Protein AF-A0A131YQS1-F1 (afdb_monomer_lite)

Radius of gyration: 19.89 Å; chains: 1; bounding box: 66×22×35 Å

Organism: Rhipicephalus appendiculatus (NCBI:txid34631)

Structure (mmCIF, N/CA/C/O backbone):
data_AF-A0A131YQS1-F1
#
_entry.id   AF-A0A131YQS1-F1
#
loop_
_atom_site.group_PDB
_atom_site.id
_atom_site.type_symbol
_atom_site.label_atom_id
_atom_site.label_alt_id
_atom_site.label_comp_id
_atom_site.label_asym_id
_atom_site.label_entity_id
_atom_site.label_seq_id
_atom_site.pdbx_PDB_ins_code
_atom_site.Cartn_x
_atom_site.Cartn_y
_atom_site.Cartn_z
_atom_site.occupancy
_atom_site.B_iso_or_equiv
_atom_site.auth_seq_id
_atom_site.auth_comp_id
_atom_site.auth_asym_id
_atom_site.auth_atom_id
_atom_site.pdbx_PDB_model_num
ATOM 1 N N . MET A 1 1 ? -52.510 1.192 22.417 1.00 39.47 1 MET A N 1
ATOM 2 C CA . MET A 1 1 ? -51.645 0.544 21.400 1.00 39.47 1 MET A CA 1
ATOM 3 C C . MET A 1 1 ? -51.397 1.572 20.304 1.00 39.47 1 MET A C 1
ATOM 5 O O . MET A 1 1 ? -52.367 2.111 19.820 1.00 39.47 1 MET A O 1
ATOM 9 N N . ARG A 1 2 ? -50.193 1.956 19.895 1.00 47.47 2 ARG A N 1
ATOM 10 C CA . ARG A 1 2 ? -48.856 1.413 20.133 1.00 47.47 2 ARG A CA 1
ATOM 11 C C . ARG A 1 2 ? -47.860 2.555 19.869 1.00 47.47 2 ARG A C 1
ATOM 13 O O . ARG A 1 2 ? -47.534 2.831 18.722 1.00 47.47 2 ARG A O 1
ATOM 20 N N . VAL A 1 3 ? -47.326 3.143 20.943 1.00 44.88 3 VAL A N 1
ATOM 21 C CA . VAL A 1 3 ? -46.077 3.942 20.919 1.00 44.88 3 VAL A CA 1
ATOM 22 C C . VAL A 1 3 ? -44.921 3.124 20.303 1.00 44.88 3 VAL A C 1
ATOM 24 O O . VAL A 1 3 ? -43.962 3.678 19.779 1.00 44.88 3 VAL A O 1
ATOM 27 N N . GLY A 1 4 ? -45.064 1.793 20.252 1.00 42.88 4 GLY A N 1
ATOM 28 C CA . GLY A 1 4 ? -44.158 0.888 19.549 1.00 42.88 4 GLY A CA 1
ATOM 29 C C . GLY A 1 4 ? -44.039 1.114 18.036 1.00 42.88 4 GLY A C 1
ATOM 30 O O . GLY A 1 4 ? -42.969 0.867 17.501 1.00 42.88 4 GLY A O 1
ATOM 31 N N . CYS A 1 5 ? -45.057 1.618 17.325 1.00 44.72 5 CYS A N 1
ATOM 32 C CA . CYS A 1 5 ? -44.966 1.736 15.858 1.00 44.72 5 CYS A CA 1
ATOM 33 C C . CYS A 1 5 ? -43.957 2.801 15.392 1.00 44.72 5 CYS A C 1
ATOM 35 O O . CYS A 1 5 ? -43.334 2.626 14.350 1.00 44.72 5 CYS A O 1
ATOM 37 N N . ILE A 1 6 ? -43.753 3.870 16.169 1.00 50.22 6 ILE A N 1
ATOM 38 C CA . ILE A 1 6 ? -42.799 4.937 15.817 1.00 50.22 6 ILE A CA 1
ATOM 39 C C . ILE A 1 6 ? -41.360 4.487 16.115 1.00 50.22 6 ILE A C 1
ATOM 41 O O . ILE A 1 6 ? -40.456 4.728 15.318 1.00 50.22 6 ILE A O 1
ATOM 45 N N . LEU A 1 7 ? -41.158 3.753 17.216 1.00 48.38 7 LEU A N 1
ATOM 46 C CA . LEU A 1 7 ? -39.855 3.190 17.589 1.00 48.38 7 LEU A CA 1
ATOM 47 C C . LEU A 1 7 ? -39.367 2.136 16.584 1.00 48.38 7 LEU A C 1
ATOM 49 O O . LEU A 1 7 ? -38.191 2.128 16.235 1.00 48.38 7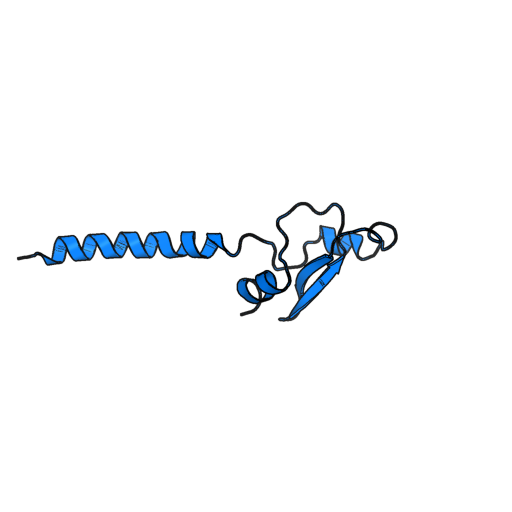 LEU A O 1
ATOM 53 N N . PHE A 1 8 ? -40.269 1.306 16.051 1.00 48.22 8 PHE A N 1
ATOM 54 C CA . PHE A 1 8 ? -39.910 0.319 15.027 1.00 48.22 8 PHE A CA 1
ATOM 55 C C . PHE A 1 8 ? -39.501 0.953 13.688 1.00 48.22 8 PHE A C 1
ATOM 57 O O . PHE A 1 8 ? -38.687 0.375 12.974 1.00 48.22 8 PHE A O 1
ATOM 64 N N . CYS A 1 9 ? -40.006 2.144 13.350 1.00 50.44 9 CYS A N 1
ATOM 65 C CA . CYS A 1 9 ? -39.695 2.802 12.077 1.00 50.44 9 CYS A CA 1
ATOM 66 C C . CYS A 1 9 ? -38.321 3.504 12.079 1.00 50.44 9 CYS A C 1
ATOM 68 O O . CYS A 1 9 ? -37.679 3.604 11.035 1.00 50.44 9 CYS A O 1
ATOM 70 N N . GLY A 1 10 ? -37.842 3.956 13.247 1.00 49.59 10 GLY A N 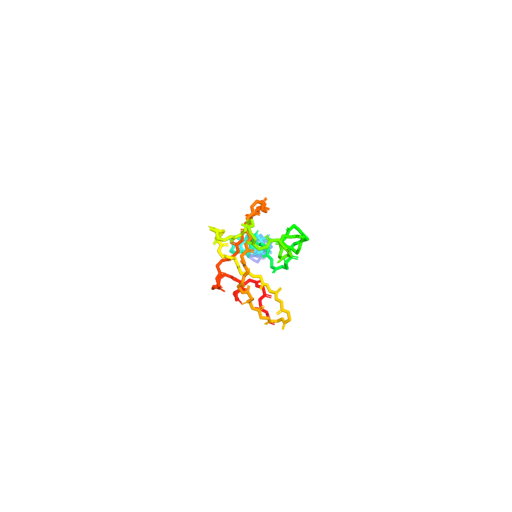1
ATOM 71 C CA . GLY A 1 10 ? -36.530 4.602 13.388 1.00 49.59 10 GLY A CA 1
ATOM 72 C C . GLY A 1 10 ? -35.346 3.631 13.302 1.00 49.59 10 GLY A C 1
ATOM 73 O O . GLY A 1 10 ? -34.313 3.962 12.724 1.00 49.59 10 GLY A O 1
ATOM 74 N N . CYS A 1 11 ? -35.501 2.405 13.812 1.00 51.88 11 CYS A N 1
ATOM 75 C CA . CYS A 1 11 ? -34.430 1.402 13.808 1.00 51.88 11 CYS A CA 1
ATOM 76 C C . CYS A 1 11 ? -34.095 0.877 12.402 1.00 51.88 11 CYS A C 1
ATOM 78 O O . CYS A 1 11 ? -32.946 0.530 12.136 1.00 51.88 11 CYS A O 1
ATOM 80 N N . VAL A 1 12 ? -35.072 0.854 11.489 1.00 53.53 12 VAL A N 1
ATOM 81 C CA . VAL A 1 12 ? -34.868 0.390 10.104 1.00 53.53 12 VAL A CA 1
ATOM 82 C C . VAL A 1 12 ? -34.014 1.380 9.302 1.00 53.53 12 VAL A C 1
ATOM 84 O O . VAL A 1 12 ? -33.197 0.967 8.484 1.00 53.53 12 VAL A O 1
ATOM 87 N N . LEU A 1 13 ? -34.145 2.684 9.569 1.00 51.53 13 LEU A N 1
ATOM 88 C CA . LEU A 1 13 ? -33.349 3.722 8.903 1.00 51.53 13 LEU A CA 1
ATOM 89 C C . LEU A 1 13 ? -31.892 3.748 9.387 1.00 51.53 13 LEU A C 1
ATOM 91 O O . LEU A 1 13 ? -30.997 4.007 8.587 1.00 51.53 13 LEU A O 1
ATOM 95 N N . ALA A 1 14 ? -31.638 3.443 10.663 1.00 51.91 14 ALA A N 1
ATOM 96 C CA . ALA A 1 14 ? -30.279 3.387 11.207 1.00 51.91 14 ALA A CA 1
ATOM 97 C C . ALA A 1 14 ? -29.456 2.245 10.580 1.00 51.91 14 ALA A C 1
ATOM 99 O O . ALA A 1 14 ? -28.359 2.488 10.083 1.00 51.91 14 ALA A O 1
ATOM 100 N N . ALA A 1 15 ? -30.037 1.044 10.480 1.00 51.25 15 ALA A N 1
ATOM 101 C CA . ALA A 1 15 ? -29.370 -0.126 9.900 1.00 51.25 15 ALA A CA 1
ATOM 102 C C . ALA A 1 15 ? -29.028 0.031 8.403 1.00 51.25 15 ALA A C 1
ATOM 104 O O . ALA A 1 15 ? -28.108 -0.611 7.901 1.00 51.25 15 ALA A O 1
ATOM 105 N N . ALA A 1 16 ? -29.752 0.892 7.679 1.00 50.75 16 ALA A N 1
ATOM 106 C CA . ALA A 1 16 ? -29.468 1.195 6.277 1.00 50.75 16 ALA A CA 1
ATOM 107 C C . ALA A 1 16 ? -28.307 2.196 6.092 1.00 50.75 16 ALA A C 1
ATOM 109 O O . ALA A 1 16 ? -27.711 2.251 5.016 1.00 50.75 16 ALA A O 1
ATOM 110 N N . LEU A 1 17 ? -27.969 2.979 7.123 1.00 50.28 17 LEU A N 1
ATOM 111 C CA . LEU A 1 17 ? -26.912 3.999 7.083 1.00 50.28 17 LEU A CA 1
ATOM 112 C C . LEU A 1 17 ? -25.555 3.483 7.589 1.00 50.28 17 LEU A C 1
ATOM 114 O O . LEU A 1 17 ? -24.519 4.008 7.176 1.00 50.28 17 LEU A O 1
ATOM 118 N N . ASP A 1 18 ? -25.541 2.437 8.417 1.00 48.47 18 ASP A N 1
ATOM 119 C CA . ASP A 1 18 ? -24.322 1.757 8.874 1.00 48.47 18 ASP A CA 1
ATOM 120 C C . ASP A 1 18 ? -23.352 1.339 7.746 1.00 48.47 18 ASP A C 1
ATOM 122 O O . ASP A 1 18 ? -22.155 1.638 7.855 1.00 48.47 18 ASP A O 1
ATOM 126 N N . PRO A 1 19 ? -23.792 0.734 6.620 1.00 50.34 19 PRO A N 1
ATOM 127 C CA . PRO A 1 19 ? -22.863 0.390 5.541 1.00 50.34 19 PRO A CA 1
ATOM 128 C C . PRO A 1 19 ? -22.246 1.629 4.870 1.00 50.34 19 PRO A C 1
ATOM 130 O O . PRO A 1 19 ? -21.102 1.583 4.419 1.00 50.34 19 PRO A O 1
ATOM 133 N N . VAL A 1 20 ? -22.952 2.765 4.856 1.00 49.16 20 VAL A N 1
ATOM 134 C CA . VAL A 1 20 ? -22.468 4.020 4.251 1.00 49.16 20 VAL A CA 1
ATOM 135 C C . VAL A 1 20 ? -21.471 4.734 5.169 1.00 49.16 20 VAL A C 1
ATOM 137 O O . VAL A 1 20 ? -20.518 5.350 4.690 1.00 49.16 20 VAL A O 1
ATOM 140 N N . ALA A 1 21 ? -21.642 4.625 6.490 1.00 46.16 21 ALA A N 1
ATOM 141 C CA . ALA A 1 21 ? -20.686 5.142 7.466 1.00 46.16 21 ALA A CA 1
ATOM 142 C C . ALA A 1 21 ? -19.378 4.331 7.476 1.00 46.16 21 ALA A C 1
ATOM 144 O O . ALA A 1 21 ? -18.301 4.923 7.542 1.00 46.16 21 ALA A O 1
ATOM 145 N N . SER A 1 22 ? -19.453 3.002 7.324 1.00 46.84 22 SER A N 1
ATOM 146 C CA . SER A 1 22 ? -18.265 2.141 7.199 1.00 46.84 22 SER A CA 1
ATOM 147 C C . SER A 1 22 ? -17.451 2.462 5.934 1.00 46.84 22 SER A C 1
ATOM 149 O O . SER A 1 22 ? -16.222 2.541 5.978 1.00 46.84 22 SER A O 1
ATOM 151 N N . CYS A 1 23 ? -18.132 2.790 4.829 1.00 52.00 23 CYS A N 1
ATOM 152 C CA . CYS A 1 23 ? -17.486 3.260 3.602 1.00 52.00 23 CYS A CA 1
ATOM 153 C C . CYS A 1 23 ? -16.833 4.646 3.715 1.00 52.00 23 CYS A C 1
ATOM 155 O O . CYS A 1 23 ? -16.092 5.009 2.815 1.00 52.00 23 CYS A O 1
ATOM 157 N N . ARG A 1 24 ? -17.040 5.444 4.774 1.00 54.53 24 ARG A N 1
ATOM 158 C CA . ARG A 1 24 ? -16.346 6.745 4.876 1.00 54.53 24 ARG A CA 1
ATOM 159 C C . ARG A 1 24 ? -14.866 6.624 5.233 1.00 54.53 24 ARG A C 1
ATOM 161 O O . ARG A 1 24 ? -14.125 7.564 4.968 1.00 54.53 24 ARG A O 1
ATOM 168 N N . SER A 1 25 ? -14.432 5.518 5.842 1.00 63.53 25 SER A N 1
ATOM 169 C CA . SER A 1 25 ? -13.039 5.362 6.295 1.00 63.53 25 SER A CA 1
ATOM 170 C C . SER A 1 25 ? -12.185 4.465 5.402 1.00 63.53 25 SER A C 1
ATOM 172 O O . SER A 1 25 ? -10.971 4.624 5.399 1.00 63.53 25 SER A O 1
ATOM 174 N N . CYS A 1 26 ? -12.792 3.555 4.639 1.00 77.44 26 CYS A N 1
ATOM 175 C CA . CYS A 1 26 ? -12.068 2.569 3.840 1.00 77.44 26 CYS A CA 1
ATOM 176 C C . CYS A 1 26 ? -12.486 2.636 2.360 1.00 77.44 26 CYS A C 1
ATOM 178 O O . CYS A 1 26 ? -13.238 1.791 1.882 1.00 77.44 26 CYS A O 1
ATOM 180 N N . CYS A 1 27 ? -12.001 3.654 1.639 1.00 80.00 27 CYS A N 1
ATOM 181 C CA . CYS A 1 27 ? -12.223 3.841 0.191 1.00 80.00 27 CYS A CA 1
ATOM 182 C C . CYS A 1 27 ? -10.991 3.564 -0.687 1.00 80.00 27 CYS A C 1
ATOM 184 O O . CYS A 1 27 ? -11.063 3.665 -1.910 1.00 80.00 27 CYS A O 1
ATOM 186 N N . GLY A 1 28 ? -9.841 3.300 -0.076 1.00 82.88 28 GLY A N 1
ATOM 187 C CA . GLY A 1 28 ? -8.603 2.979 -0.772 1.00 82.88 28 GLY A CA 1
ATOM 188 C C . GLY A 1 28 ? -8.505 1.516 -1.201 1.00 82.88 28 GLY A C 1
ATOM 189 O O . GLY A 1 28 ? -9.308 0.659 -0.824 1.00 82.88 28 GLY A O 1
ATOM 190 N N . VAL A 1 29 ? -7.482 1.238 -2.003 1.00 86.81 29 VAL A N 1
ATOM 191 C CA . VAL A 1 29 ? -7.212 -0.093 -2.551 1.00 86.81 29 VAL A CA 1
ATOM 192 C C . VAL A 1 29 ? -6.423 -0.935 -1.542 1.00 86.81 29 VAL A C 1
ATOM 194 O O . VAL A 1 29 ? -5.348 -0.526 -1.112 1.00 86.81 29 VAL A O 1
ATOM 197 N N . CYS A 1 30 ? -6.940 -2.118 -1.194 1.00 86.94 30 CYS A N 1
ATOM 198 C CA . CYS A 1 30 ? -6.251 -3.068 -0.313 1.00 86.94 30 CYS A CA 1
ATOM 199 C C . CYS A 1 30 ? -5.268 -3.966 -1.062 1.00 86.94 30 CYS A C 1
ATOM 201 O O . CYS A 1 30 ? -4.115 -4.065 -0.669 1.00 86.94 30 CYS A O 1
ATOM 203 N N . THR A 1 31 ? -5.698 -4.599 -2.150 1.00 87.38 31 THR A N 1
ATOM 204 C CA . THR A 1 31 ? -4.859 -5.524 -2.921 1.00 87.38 31 THR A CA 1
ATOM 205 C C . THR A 1 31 ? -3.922 -4.772 -3.854 1.00 87.38 31 THR A C 1
ATOM 207 O O . THR A 1 31 ? -4.317 -3.760 -4.431 1.00 87.38 31 THR A O 1
ATOM 210 N N . VAL A 1 32 ? -2.720 -5.293 -4.090 1.00 86.44 32 VAL A N 1
ATOM 211 C CA . VAL A 1 32 ? -1.804 -4.719 -5.086 1.00 86.44 32 VAL A CA 1
ATOM 212 C C . VAL A 1 32 ? -2.468 -4.751 -6.474 1.00 86.44 32 VAL A C 1
ATOM 214 O O . VAL A 1 32 ? -2.783 -5.831 -6.974 1.00 86.44 32 VAL A O 1
ATOM 217 N N . PRO A 1 33 ? -2.744 -3.597 -7.111 1.00 83.06 33 PRO A N 1
ATOM 218 C CA . PRO A 1 33 ? -3.358 -3.586 -8.430 1.00 83.06 33 PRO A CA 1
ATOM 219 C C . PRO A 1 33 ? -2.313 -3.905 -9.504 1.00 83.06 33 PRO A C 1
ATOM 221 O O . PRO A 1 33 ? -1.142 -3.547 -9.375 1.00 83.06 33 PRO A O 1
ATOM 224 N N . SER A 1 34 ? -2.744 -4.476 -10.631 1.00 82.75 34 SER A N 1
ATOM 225 C CA . SER A 1 34 ? -1.837 -4.919 -11.704 1.00 82.75 34 SER A CA 1
ATOM 226 C C . SER A 1 34 ? -0.916 -3.812 -12.234 1.00 82.75 34 SER A C 1
ATOM 228 O O . SER A 1 34 ? 0.215 -4.083 -12.632 1.00 82.75 34 SER A O 1
ATOM 230 N N . CYS A 1 35 ? -1.350 -2.546 -12.202 1.00 80.44 35 CYS A N 1
ATOM 231 C CA . CYS A 1 35 ? -0.511 -1.415 -12.609 1.00 80.44 35 CYS A CA 1
ATOM 232 C C . CYS A 1 35 ? 0.749 -1.267 -11.732 1.00 80.44 35 CYS A C 1
ATOM 234 O O . CYS A 1 35 ? 1.791 -0.849 -12.235 1.00 80.44 35 CYS A O 1
ATOM 236 N N . VAL A 1 36 ? 0.668 -1.635 -10.447 1.00 80.38 36 VAL A N 1
ATOM 237 C CA . VAL A 1 36 ? 1.798 -1.631 -9.510 1.00 80.38 36 VAL A CA 1
ATOM 238 C C . VAL A 1 36 ? 2.731 -2.795 -9.829 1.00 80.38 36 VAL A C 1
ATOM 240 O O . VAL A 1 36 ? 3.932 -2.574 -9.971 1.00 80.38 36 VAL A O 1
ATOM 243 N N . ASP A 1 37 ? 2.196 -3.999 -10.045 1.00 73.75 37 ASP A N 1
ATOM 244 C CA . ASP A 1 37 ? 2.999 -5.186 -10.382 1.00 73.75 37 ASP A CA 1
ATOM 245 C C . ASP A 1 37 ? 3.778 -5.023 -11.685 1.00 73.75 37 ASP A C 1
ATOM 247 O O . ASP A 1 37 ? 4.961 -5.364 -11.768 1.00 73.75 37 ASP A O 1
ATOM 251 N N . THR A 1 38 ? 3.146 -4.425 -12.697 1.00 66.62 38 THR A N 1
ATOM 252 C CA . THR A 1 38 ? 3.812 -4.198 -13.987 1.00 66.62 38 THR A CA 1
ATOM 253 C C . THR A 1 38 ? 4.996 -3.235 -13.841 1.00 66.62 38 THR A C 1
ATOM 255 O O . THR A 1 38 ? 5.941 -3.307 -14.617 1.00 66.62 38 THR A O 1
ATOM 258 N N . ARG A 1 39 ? 4.972 -2.345 -12.838 1.00 67.62 39 ARG A N 1
ATOM 259 C CA . ARG A 1 39 ? 5.999 -1.319 -12.583 1.00 67.62 39 ARG A CA 1
ATOM 260 C C . ARG A 1 39 ? 7.032 -1.733 -11.535 1.00 67.62 39 ARG A C 1
ATOM 262 O O . ARG A 1 39 ? 8.143 -1.214 -11.572 1.00 67.62 39 ARG A O 1
ATOM 269 N N . ARG A 1 40 ? 6.719 -2.701 -10.665 1.00 65.50 40 ARG A N 1
ATOM 270 C CA . ARG A 1 40 ? 7.655 -3.300 -9.690 1.00 65.50 40 ARG A CA 1
ATOM 271 C C . ARG A 1 40 ? 8.917 -3.850 -10.369 1.00 65.50 40 ARG A C 1
ATOM 273 O O . ARG A 1 40 ? 9.990 -3.821 -9.777 1.00 65.50 40 ARG A O 1
ATOM 280 N N . ASN A 1 41 ? 8.790 -4.283 -11.624 1.00 64.62 41 ASN A N 1
ATOM 281 C CA . ASN A 1 41 ? 9.884 -4.796 -12.450 1.00 64.62 41 ASN A CA 1
ATOM 282 C C . ASN A 1 41 ? 10.721 -3.708 -13.160 1.00 64.62 41 ASN A C 1
ATOM 284 O O . ASN A 1 41 ? 11.737 -4.038 -13.763 1.00 64.62 41 ASN A O 1
ATOM 288 N N . TYR A 1 42 ? 10.341 -2.424 -13.069 1.00 66.69 42 TYR A N 1
ATOM 289 C CA . TYR A 1 42 ? 11.049 -1.291 -13.690 1.00 66.69 42 TYR A CA 1
ATOM 290 C C . TYR A 1 42 ? 11.423 -0.234 -12.635 1.00 66.69 42 TYR A C 1
ATOM 292 O O . TYR A 1 42 ? 10.832 0.853 -12.597 1.00 66.69 42 TYR A O 1
ATOM 300 N N . PRO A 1 43 ? 12.392 -0.536 -11.748 1.00 64.81 43 PRO A N 1
ATOM 301 C CA . PRO A 1 43 ? 12.704 0.283 -10.574 1.00 64.81 43 PRO A CA 1
ATOM 302 C C . PRO A 1 43 ? 13.194 1.693 -10.922 1.00 64.81 43 PRO A C 1
ATOM 304 O O . PRO A 1 43 ? 12.964 2.622 -10.149 1.00 64.81 43 PRO A O 1
ATOM 307 N N . GLU A 1 44 ? 13.803 1.867 -12.097 1.00 67.44 44 GLU A N 1
ATOM 308 C CA . GLU A 1 44 ? 14.270 3.151 -12.641 1.00 67.44 44 GLU A CA 1
ATOM 309 C C . GLU A 1 44 ? 13.167 4.220 -12.702 1.00 67.44 44 GLU A C 1
ATOM 311 O O . GLU A 1 44 ? 13.421 5.386 -12.413 1.00 67.44 44 GLU A O 1
ATOM 316 N N . ASN A 1 45 ? 11.920 3.805 -12.947 1.00 65.75 45 ASN A N 1
ATOM 317 C CA . ASN A 1 45 ? 10.753 4.685 -13.023 1.00 65.75 45 ASN A CA 1
ATOM 318 C C . ASN A 1 45 ? 10.054 4.890 -11.670 1.00 65.75 45 ASN A C 1
ATOM 320 O O . ASN A 1 45 ? 8.948 5.411 -11.633 1.00 65.75 45 ASN A O 1
ATOM 324 N N . THR A 1 46 ? 10.635 4.408 -10.565 1.00 67.25 46 THR A N 1
ATOM 325 C CA . THR A 1 46 ? 10.013 4.487 -9.229 1.00 67.25 46 THR A CA 1
ATOM 326 C C . THR A 1 46 ? 10.940 5.072 -8.165 1.00 67.25 46 THR A C 1
ATOM 328 O O . THR A 1 46 ? 10.605 5.086 -6.982 1.00 67.25 46 THR A O 1
ATOM 331 N N . ILE A 1 47 ? 12.119 5.574 -8.547 1.00 68.62 47 ILE A N 1
ATOM 332 C CA . ILE A 1 47 ? 13.140 6.061 -7.604 1.00 68.62 47 ILE A CA 1
ATOM 333 C C . ILE A 1 47 ? 12.573 7.168 -6.701 1.00 68.62 47 ILE A C 1
ATOM 335 O O . ILE A 1 47 ? 12.726 7.087 -5.476 1.00 68.62 47 ILE A O 1
ATOM 339 N N . TYR A 1 48 ? 11.849 8.120 -7.297 1.00 73.81 48 TYR A N 1
ATOM 340 C CA . TYR A 1 48 ? 11.224 9.269 -6.630 1.00 73.81 48 TYR A CA 1
ATOM 341 C C . TYR A 1 48 ? 9.746 9.053 -6.277 1.00 73.81 48 TYR A C 1
ATOM 343 O O . TYR A 1 48 ? 9.093 9.962 -5.765 1.00 73.81 48 TYR A O 1
ATOM 351 N N . ALA A 1 49 ? 9.221 7.854 -6.525 1.00 78.12 49 ALA A N 1
ATOM 352 C CA . ALA A 1 49 ? 7.822 7.548 -6.301 1.00 78.12 49 ALA A CA 1
ATOM 353 C C . ALA A 1 49 ? 7.463 7.553 -4.805 1.00 78.12 49 ALA A C 1
ATOM 355 O O . ALA A 1 49 ? 8.256 7.081 -3.974 1.00 78.12 49 ALA A O 1
ATOM 356 N N . PRO A 1 50 ? 6.255 8.022 -4.446 1.00 80.50 50 PRO A N 1
ATOM 357 C CA . PRO A 1 50 ? 5.734 7.862 -3.100 1.00 80.50 50 PRO A CA 1
ATOM 358 C C . PRO A 1 50 ? 5.567 6.380 -2.739 1.00 80.50 50 PRO A C 1
ATOM 360 O O . PRO A 1 50 ? 5.417 5.492 -3.584 1.00 80.50 50 PRO A O 1
ATOM 363 N N . TYR A 1 51 ? 5.610 6.115 -1.437 1.00 84.44 51 TYR A N 1
ATOM 364 C CA . TYR A 1 51 ? 5.316 4.794 -0.907 1.00 84.44 51 TYR A CA 1
ATOM 365 C C . TYR A 1 51 ? 3.835 4.668 -0.587 1.00 84.44 51 TYR A C 1
ATOM 367 O O . TYR A 1 51 ? 3.245 5.559 0.021 1.00 84.44 51 TYR A O 1
ATOM 375 N N . HIS A 1 52 ? 3.292 3.505 -0.907 1.00 87.00 52 HIS A N 1
ATOM 376 C CA . HIS A 1 52 ? 1.914 3.127 -0.652 1.00 87.00 52 HIS A CA 1
ATOM 377 C C . HIS A 1 52 ? 1.871 1.794 0.094 1.00 87.00 52 HIS A C 1
ATOM 379 O O . HIS A 1 52 ? 2.827 1.015 0.034 1.00 87.00 52 HIS A O 1
ATOM 385 N N . PHE A 1 53 ? 0.789 1.554 0.834 1.00 88.75 53 PHE A N 1
ATOM 386 C CA . PHE A 1 53 ? 0.606 0.331 1.608 1.00 88.75 53 PHE A CA 1
ATOM 387 C C . PHE A 1 53 ? -0.546 -0.485 1.040 1.00 88.75 53 PHE A C 1
ATOM 389 O O . PHE A 1 53 ? -1.647 0.032 0.863 1.00 88.75 53 PHE A O 1
ATOM 396 N N . PHE A 1 54 ? -0.263 -1.757 0.782 1.00 89.81 54 PHE A N 1
ATOM 397 C CA . PHE A 1 54 ? -1.215 -2.739 0.279 1.00 89.81 54 PHE A CA 1
ATOM 398 C C . PHE A 1 54 ? -1.143 -3.984 1.154 1.00 89.81 54 PHE A C 1
ATOM 400 O O . PHE A 1 54 ? -0.090 -4.290 1.712 1.00 89.81 54 PHE A O 1
ATOM 407 N N . GLU A 1 55 ? -2.251 -4.693 1.270 1.00 90.56 55 GLU A N 1
ATOM 408 C CA . GLU A 1 55 ? -2.301 -6.004 1.892 1.00 90.56 55 GLU A CA 1
ATOM 409 C C . GLU A 1 55 ? -1.674 -7.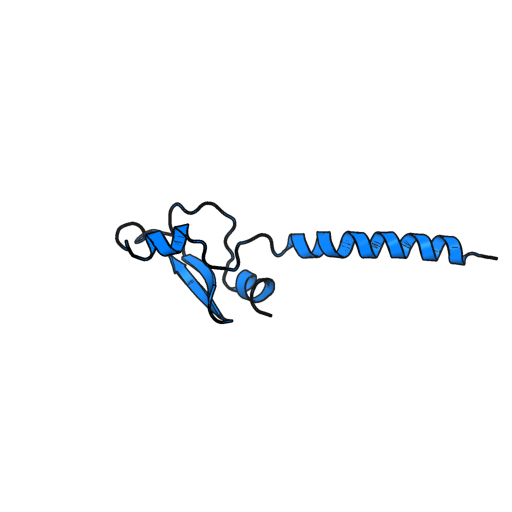049 0.957 1.00 90.56 55 GLU A C 1
ATOM 411 O O . GLU A 1 55 ? -1.994 -7.128 -0.231 1.00 90.56 55 GLU A O 1
ATOM 416 N N . GLU A 1 56 ? -0.731 -7.810 1.504 1.00 88.62 56 GLU A N 1
ATOM 417 C CA . GLU A 1 56 ? -0.047 -8.930 0.871 1.00 88.62 56 GLU A CA 1
ATOM 418 C C . GLU A 1 56 ? 0.174 -10.006 1.954 1.00 88.62 56 GLU A C 1
ATOM 420 O O . GLU A 1 56 ? 0.917 -9.798 2.916 1.00 88.62 56 GLU A O 1
ATOM 425 N N . ASN A 1 57 ? -0.479 -11.164 1.814 1.00 86.19 57 ASN A N 1
ATOM 426 C CA . ASN A 1 57 ? -0.398 -12.304 2.744 1.00 86.19 57 ASN A CA 1
ATOM 427 C C . ASN A 1 57 ? -0.815 -11.994 4.197 1.00 86.19 57 ASN A C 1
ATOM 429 O O . ASN A 1 57 ? -0.208 -12.494 5.143 1.00 86.19 57 ASN A O 1
ATOM 433 N N . GLY A 1 58 ? -1.837 -11.167 4.395 1.00 86.56 58 GLY A N 1
ATOM 434 C CA . GLY A 1 58 ? -2.322 -10.755 5.714 1.00 86.56 58 GLY A CA 1
ATOM 435 C C . GLY A 1 58 ? -1.471 -9.668 6.373 1.00 86.56 58 GLY A C 1
ATOM 436 O O . GLY A 1 58 ? -1.645 -9.381 7.557 1.00 86.56 58 GLY A O 1
ATOM 437 N N . HIS A 1 59 ? -0.558 -9.041 5.627 1.00 89.00 59 HIS A N 1
ATOM 438 C CA . HIS A 1 59 ? 0.292 -7.961 6.117 1.00 89.00 59 HIS A CA 1
ATOM 439 C C . HIS A 1 59 ? 0.244 -6.743 5.196 1.00 89.00 59 HIS A C 1
ATOM 441 O O . HIS A 1 59 ? 0.198 -6.862 3.979 1.00 89.00 59 HIS A O 1
ATOM 447 N N . CYS A 1 60 ? 0.311 -5.544 5.776 1.00 89.69 60 CYS A N 1
ATOM 448 C CA . CYS A 1 60 ? 0.428 -4.309 5.004 1.00 89.69 60 CYS A CA 1
ATOM 449 C C . CYS A 1 60 ? 1.875 -4.072 4.556 1.00 89.69 60 CYS A C 1
ATOM 451 O O . CYS A 1 60 ? 2.699 -3.548 5.317 1.00 89.69 60 CYS A O 1
ATOM 453 N N . THR A 1 61 ? 2.173 -4.421 3.308 1.00 89.88 61 THR A N 1
ATOM 454 C CA . THR A 1 61 ? 3.485 -4.261 2.682 1.00 89.88 61 THR A CA 1
ATOM 455 C C . THR A 1 61 ? 3.640 -2.869 2.073 1.00 89.88 61 THR A C 1
ATOM 457 O O . THR A 1 61 ? 2.739 -2.323 1.438 1.00 89.88 61 THR A O 1
ATOM 460 N N . LYS A 1 62 ? 4.824 -2.278 2.268 1.00 88.94 62 LYS A N 1
ATOM 461 C CA . LYS A 1 62 ? 5.203 -0.971 1.717 1.00 88.94 62 LYS A CA 1
ATOM 462 C C . LYS A 1 62 ? 5.746 -1.140 0.297 1.00 88.94 62 LYS A C 1
ATOM 464 O O . LYS A 1 62 ? 6.788 -1.768 0.118 1.00 88.94 62 LYS A O 1
ATOM 469 N N . ILE A 1 63 ? 5.098 -0.528 -0.690 1.00 85.75 63 ILE A N 1
ATOM 470 C CA . ILE A 1 63 ? 5.451 -0.642 -2.112 1.00 85.75 63 ILE A CA 1
ATOM 471 C C . ILE A 1 63 ? 5.632 0.755 -2.717 1.00 85.75 63 ILE A C 1
ATOM 473 O O . ILE A 1 63 ? 4.858 1.668 -2.429 1.00 85.75 63 ILE A O 1
ATOM 477 N N . LYS A 1 64 ? 6.665 0.942 -3.548 1.00 82.44 64 LYS A N 1
ATOM 478 C CA . LYS A 1 64 ? 6.821 2.157 -4.363 1.00 82.44 64 LYS A CA 1
ATOM 479 C C . LYS A 1 64 ? 6.001 2.023 -5.639 1.00 82.44 64 LYS A C 1
ATOM 481 O O . LYS A 1 64 ? 6.164 1.042 -6.360 1.00 82.44 64 LYS A O 1
ATOM 486 N N . THR A 1 65 ? 5.159 3.005 -5.939 1.00 77.44 65 THR A N 1
ATOM 487 C CA . THR A 1 65 ? 4.463 3.056 -7.229 1.00 77.44 65 THR A CA 1
ATOM 488 C C . THR A 1 65 ? 4.303 4.485 -7.722 1.00 77.44 65 THR A C 1
ATOM 490 O O . THR A 1 65 ? 4.044 5.399 -6.945 1.00 77.44 65 THR A O 1
ATOM 493 N N . GLU A 1 66 ? 4.480 4.666 -9.028 1.00 77.31 66 GLU A N 1
ATOM 494 C CA . GLU A 1 66 ? 4.292 5.927 -9.737 1.00 77.31 66 GLU A CA 1
ATOM 495 C C . GLU A 1 66 ? 3.332 5.710 -10.911 1.00 77.31 66 GLU A C 1
ATOM 497 O O . GLU A 1 66 ? 3.341 4.659 -11.556 1.00 77.31 66 GLU A O 1
ATOM 502 N N . GLY A 1 67 ? 2.478 6.696 -11.192 1.00 74.19 67 GLY A N 1
ATOM 503 C CA . GLY A 1 67 ? 1.577 6.673 -12.350 1.00 74.19 67 GLY A CA 1
ATOM 504 C C . GLY A 1 67 ? 0.343 5.770 -12.216 1.00 74.19 67 GLY A C 1
ATOM 505 O O . GLY A 1 67 ? -0.532 5.814 -13.082 1.00 74.19 67 GLY A O 1
ATOM 506 N N . CYS A 1 68 ? 0.215 4.997 -11.135 1.00 78.19 68 CYS A N 1
ATOM 507 C CA . CYS A 1 68 ? -1.039 4.337 -10.783 1.00 78.19 68 CYS A CA 1
ATOM 508 C C . CYS A 1 68 ? -2.023 5.358 -10.198 1.00 78.19 68 CYS A C 1
ATOM 510 O O . CYS A 1 68 ? -1.726 6.032 -9.215 1.00 78.19 68 CYS A O 1
ATOM 512 N N . LYS A 1 69 ? -3.210 5.471 -10.801 1.00 79.31 69 LYS A N 1
ATOM 513 C CA . LYS A 1 69 ? -4.292 6.322 -10.289 1.00 79.31 69 LYS A CA 1
ATOM 514 C C . LYS A 1 69 ? -5.124 5.546 -9.273 1.00 79.31 69 LYS A C 1
ATOM 516 O O . LYS A 1 69 ? -5.477 4.398 -9.524 1.00 79.31 69 LYS A O 1
ATOM 521 N N . GLY A 1 70 ? -5.478 6.194 -8.171 1.00 78.44 70 GLY A N 1
ATOM 522 C CA . GLY A 1 70 ? -6.349 5.620 -7.153 1.00 78.44 70 GLY A CA 1
ATOM 523 C C . GLY A 1 70 ? -6.135 6.257 -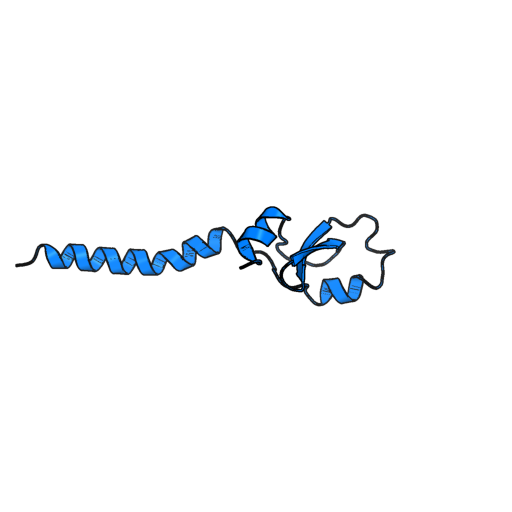5.789 1.00 78.44 70 GLY A C 1
ATOM 524 O O . GLY A 1 70 ? -5.215 7.053 -5.596 1.00 78.44 70 GLY A O 1
ATOM 525 N N . THR A 1 71 ? -6.997 5.889 -4.847 1.00 83.38 71 THR A N 1
ATOM 526 C CA . THR A 1 71 ? -6.800 6.197 -3.433 1.00 83.38 71 THR A CA 1
ATOM 527 C C . THR A 1 71 ? -5.993 5.067 -2.815 1.00 83.38 71 THR A C 1
ATOM 529 O O . THR A 1 71 ? -6.412 3.910 -2.820 1.00 83.38 71 THR A O 1
ATOM 532 N N . PHE A 1 72 ? -4.822 5.406 -2.297 1.00 86.12 72 PHE A N 1
ATOM 533 C CA . PHE A 1 72 ? -3.929 4.462 -1.644 1.00 86.12 72 PHE A CA 1
ATOM 534 C C . PHE A 1 72 ? -3.879 4.754 -0.159 1.00 86.12 72 PHE A C 1
ATOM 536 O O . PHE A 1 72 ? -3.913 5.916 0.246 1.00 86.12 72 PHE A O 1
ATOM 543 N N . TYR A 1 73 ? -3.765 3.700 0.635 1.00 88.06 73 TYR A N 1
ATOM 544 C CA . TYR A 1 73 ? -3.729 3.828 2.077 1.00 88.06 73 TYR A CA 1
ATOM 545 C C . TYR A 1 73 ? -2.332 4.157 2.599 1.00 88.06 73 TYR A C 1
ATOM 547 O O . TYR A 1 73 ? -1.302 3.714 2.070 1.00 88.06 73 TYR A O 1
ATOM 555 N N . SER A 1 74 ? -2.318 4.901 3.701 1.00 87.19 74 SER A N 1
ATOM 556 C CA . SER A 1 74 ? -1.206 4.909 4.645 1.00 87.19 74 SER A CA 1
ATOM 557 C C . SER A 1 74 ? -1.100 3.561 5.377 1.00 87.19 74 SER A C 1
ATOM 559 O O . SER A 1 74 ? -1.975 2.698 5.284 1.00 87.19 74 SER A O 1
ATOM 561 N N . ARG A 1 75 ? -0.017 3.359 6.136 1.00 87.25 75 ARG A N 1
ATOM 562 C CA . ARG A 1 75 ? 0.176 2.130 6.924 1.00 87.25 75 ARG A CA 1
ATOM 563 C C . ARG A 1 75 ? -0.996 1.873 7.874 1.00 87.25 75 ARG A C 1
ATOM 565 O O . ARG A 1 75 ? -1.477 0.748 7.952 1.00 87.25 75 ARG A O 1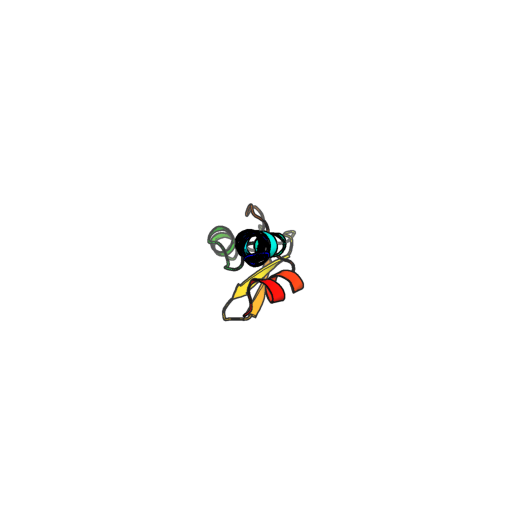
ATOM 572 N N . GLU A 1 76 ? -1.409 2.907 8.598 1.00 87.25 76 GLU A N 1
ATOM 573 C CA . GLU A 1 76 ? -2.447 2.827 9.628 1.00 87.25 76 GLU A CA 1
ATOM 574 C C . GLU A 1 76 ? -3.811 2.523 9.006 1.00 87.25 76 GLU A C 1
ATOM 576 O O . GLU A 1 76 ? -4.539 1.655 9.486 1.00 87.25 76 GLU A O 1
ATOM 581 N N . GLU A 1 77 ? -4.128 3.178 7.888 1.00 87.56 77 GLU A N 1
ATOM 582 C CA . GLU A 1 77 ? -5.360 2.914 7.146 1.00 87.56 77 GLU A CA 1
ATOM 583 C C . GLU A 1 77 ? -5.373 1.501 6.563 1.00 87.56 77 GLU A C 1
ATOM 585 O O . GLU A 1 77 ? -6.380 0.815 6.685 1.00 87.56 77 GLU A O 1
ATOM 590 N N . CYS A 1 78 ? -4.255 1.018 6.011 1.00 88.12 78 CYS A N 1
ATOM 591 C CA . CYS A 1 78 ? -4.165 -0.353 5.514 1.00 88.12 78 CYS A CA 1
ATOM 592 C C . CYS A 1 78 ? -4.408 -1.369 6.645 1.00 88.12 78 CYS A C 1
ATOM 594 O O . CYS A 1 78 ? -5.194 -2.300 6.477 1.00 88.12 78 CYS A O 1
ATOM 596 N N . GLN A 1 79 ? -3.806 -1.168 7.824 1.00 88.81 79 GLN A N 1
ATOM 597 C CA . GLN A 1 79 ? -4.024 -2.051 8.976 1.00 88.81 79 GLN A CA 1
ATOM 598 C C . GLN A 1 79 ? -5.478 -2.051 9.444 1.00 88.81 79 GLN A C 1
ATOM 600 O O . GLN A 1 79 ? -6.004 -3.094 9.810 1.00 88.81 79 GLN A O 1
ATOM 605 N N . LYS A 1 80 ? -6.132 -0.890 9.420 1.00 87.00 80 LYS A N 1
ATOM 606 C CA . LYS A 1 80 ? -7.522 -0.750 9.858 1.00 87.00 80 LYS A CA 1
ATOM 607 C C . LYS A 1 80 ? -8.529 -1.279 8.833 1.00 87.00 80 LYS A C 1
ATOM 609 O O . LYS A 1 80 ? -9.583 -1.776 9.222 1.00 87.00 80 LYS A O 1
ATOM 614 N N . CYS A 1 81 ? -8.239 -1.114 7.545 1.00 84.50 81 CYS A N 1
ATOM 615 C CA . CYS A 1 81 ? -9.190 -1.351 6.460 1.00 84.50 81 CYS A CA 1
ATOM 616 C C . CYS A 1 81 ? -9.000 -2.687 5.743 1.00 84.50 81 CYS A C 1
ATOM 618 O O . CYS A 1 81 ? -9.973 -3.224 5.219 1.00 84.50 81 CYS A O 1
ATOM 620 N N . CYS A 1 82 ? -7.775 -3.207 5.691 1.00 84.75 82 CYS A N 1
ATOM 621 C CA . CYS A 1 82 ? -7.427 -4.354 4.853 1.00 84.75 82 CYS A CA 1
ATOM 622 C C . CYS A 1 82 ? -7.030 -5.592 5.658 1.00 84.75 82 CYS A C 1
ATOM 624 O O . CYS A 1 82 ? -7.197 -6.704 5.169 1.00 84.75 82 CYS A O 1
ATOM 626 N N . ILE A 1 83 ? -6.531 -5.412 6.883 1.00 81.00 83 ILE A N 1
ATOM 627 C CA . ILE A 1 83 ? -6.155 -6.517 7.767 1.00 81.00 83 ILE A CA 1
ATOM 628 C C . ILE A 1 83 ? -7.323 -6.786 8.717 1.00 81.00 83 ILE A C 1
ATOM 630 O O . ILE A 1 83 ? -7.752 -5.890 9.445 1.00 81.00 83 ILE A O 1
ATOM 634 N N . ARG A 1 84 ? -7.861 -8.005 8.678 1.00 66.38 84 ARG A N 1
ATOM 635 C CA . ARG A 1 84 ? -8.958 -8.473 9.532 1.00 66.38 84 ARG A CA 1
ATOM 636 C C . ARG A 1 84 ? -8.584 -9.763 10.234 1.00 66.38 84 ARG A C 1
ATOM 638 O O . ARG A 1 84 ? -7.966 -10.619 9.568 1.00 66.38 84 ARG A O 1
#

Foldseek 3Di:
DDPPVVVVVVVVVVVVCVVVVVCVLAFFAAADDVQQVVCQVPCVVQVVFDWFWHDDPLATDIGTDDPDDTDTDDRVSNCVHPHD

Sequence (84 aa):
MRVGCILFCGCVLAAALDPVASCRSCCGVCTVPSCVDTRRNYPENTIYAPYHFFEENGHCTKIKTEGCKGTFYSREECQKCCIR

Secondary structure (DSSP, 8-state):
--THHHHHHHHHHHHHHHHHHHTTT--SB-BPPHHHHHHHT-GGGGTTPPEEEEEETTEEE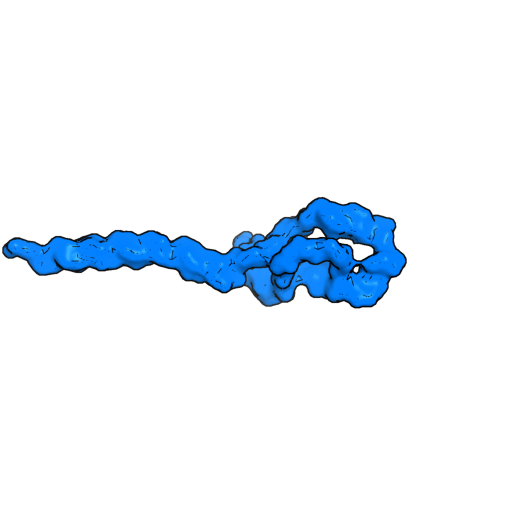EEE-SS--S-BB-HHHHHHHT--

pLDDT: mean 71.48, std 15.97, range [39.47, 90.56]